Protein AF-A0A7X7L764-F1 (afdb_monomer_lite)

Secondary structure (DSSP, 8-state):
-EEEEEEE-TTTHHHHTSHHHHHHHHHTTEEEEEEEE---SSSSSGGGS--HHHHHHHHHHHHHHHHH-TTSEEEEE--------SSS---------------SS-EEEE-

pLDDT: mean 78.63, std 22.4, range [27.89, 97.62]

Sequence (111 aa):
MFGTSVTVTKDNLMEVVSEGFINILKEKGCKIVLYIEYVPADGVDVENAFDDPERLLMEQKLNELRNTYKDIIFISFQGIKKDFSPASIPEAACCSGRKQTSKKSSVRMIR

Radius of gyration: 15.34 Å; chains: 1; bounding box: 44×31×31 Å

Foldseek 3Di:
DWEKEKEAWPVCLCVCLDPVNVVVCVVVPYAEYEYEFDDDDPPPPVNRGDDPVSVVVSVVSVVVCVVVCVRHHYHYDDDPDPPPPPPDDDDDDPDDDDDDDDDVIDMGIDD

Structure (mmCIF, N/CA/C/O backbone):
data_AF-A0A7X7L764-F1
#
_entry.id   AF-A0A7X7L764-F1
#
loop_
_atom_site.group_PDB
_atom_site.id
_atom_site.type_symbol
_atom_site.label_atom_id
_atom_site.label_alt_id
_atom_site.label_comp_id
_atom_site.label_asym_id
_atom_site.label_entity_id
_atom_site.label_seq_id
_atom_site.pdbx_PDB_ins_code
_atom_site.Cartn_x
_atom_site.Cartn_y
_atom_site.Cartn_z
_atom_site.occupancy
_atom_site.B_iso_or_equiv
_atom_site.auth_seq_id
_atom_site.auth_comp_id
_atom_site.auth_asym_id
_atom_site.auth_atom_id
_atom_site.pdbx_PDB_model_num
ATOM 1 N N . MET A 1 1 ? -7.166 -12.732 14.053 1.00 82.69 1 MET A N 1
ATOM 2 C CA . MET A 1 1 ? -6.386 -11.529 13.697 1.00 82.69 1 MET A CA 1
ATOM 3 C C . MET A 1 1 ? -5.165 -11.983 12.920 1.00 82.69 1 MET A C 1
ATOM 5 O O . MET A 1 1 ? -4.609 -13.009 13.289 1.00 82.69 1 MET A O 1
ATOM 9 N N . PHE A 1 2 ? -4.807 -11.301 11.834 1.00 93.12 2 PHE A N 1
ATOM 10 C CA . PHE A 1 2 ? -3.670 -11.692 10.991 1.00 93.12 2 PHE A CA 1
ATOM 11 C C . PHE A 1 2 ? -2.975 -10.478 10.366 1.00 93.12 2 PHE A C 1
ATOM 13 O O . PHE A 1 2 ? -3.542 -9.380 10.321 1.00 93.12 2 PHE A O 1
ATOM 20 N N . GLY A 1 3 ? -1.763 -10.694 9.858 1.00 94.44 3 GLY A N 1
ATOM 21 C CA . GLY A 1 3 ? -1.076 -9.764 8.965 1.00 94.44 3 GLY A CA 1
ATOM 22 C C . GLY A 1 3 ? -1.119 -10.261 7.523 1.00 94.44 3 GLY A C 1
ATOM 23 O O . GLY A 1 3 ? -1.271 -11.455 7.277 1.00 94.44 3 GLY A O 1
ATOM 24 N N . THR A 1 4 ? -0.994 -9.373 6.549 1.00 95.56 4 THR A N 1
ATOM 25 C CA . THR A 1 4 ? -0.836 -9.762 5.145 1.00 95.56 4 THR A CA 1
ATOM 26 C C . THR A 1 4 ? 0.327 -9.017 4.522 1.00 95.56 4 THR A C 1
ATOM 28 O O . THR A 1 4 ? 0.599 -7.880 4.898 1.00 95.56 4 THR A O 1
ATOM 31 N N . SER A 1 5 ? 0.995 -9.633 3.553 1.00 95.19 5 SER A N 1
ATOM 32 C CA . SER A 1 5 ? 1.847 -8.922 2.609 1.00 95.19 5 SER A CA 1
ATOM 33 C C . SER A 1 5 ? 1.168 -8.795 1.253 1.00 95.19 5 SER A C 1
ATOM 35 O O . SER A 1 5 ? 0.392 -9.665 0.848 1.00 95.19 5 SER A O 1
ATOM 37 N N . VAL A 1 6 ? 1.454 -7.694 0.571 1.00 95.00 6 VAL A N 1
ATOM 38 C CA . VAL A 1 6 ? 0.954 -7.354 -0.755 1.00 95.00 6 VAL A CA 1
ATOM 39 C C . VAL A 1 6 ? 2.148 -6.940 -1.597 1.00 95.00 6 VAL A C 1
ATOM 41 O O . VAL A 1 6 ? 2.829 -5.968 -1.274 1.00 95.00 6 VAL A O 1
ATOM 44 N N . THR A 1 7 ? 2.416 -7.681 -2.669 1.00 93.62 7 THR A N 1
ATOM 45 C CA . THR A 1 7 ? 3.385 -7.242 -3.678 1.00 93.62 7 THR A CA 1
ATOM 46 C C . THR A 1 7 ? 2.728 -6.214 -4.595 1.00 93.62 7 THR A C 1
ATOM 48 O O . THR A 1 7 ? 1.700 -6.508 -5.211 1.00 93.62 7 THR A O 1
ATOM 51 N N . VAL A 1 8 ? 3.322 -5.025 -4.673 1.00 93.50 8 VAL A N 1
ATOM 52 C CA . VAL A 1 8 ? 2.799 -3.878 -5.419 1.00 93.50 8 VAL A CA 1
ATOM 53 C C . VAL A 1 8 ? 3.584 -3.690 -6.711 1.00 93.50 8 VAL A C 1
ATOM 55 O O . VAL A 1 8 ? 4.810 -3.731 -6.717 1.00 93.50 8 VAL A O 1
ATOM 58 N N . THR A 1 9 ? 2.856 -3.483 -7.797 1.00 92.69 9 THR A N 1
ATOM 59 C CA . THR A 1 9 ? 3.332 -3.207 -9.159 1.00 92.69 9 THR A CA 1
ATOM 60 C C . THR A 1 9 ? 2.652 -1.936 -9.658 1.00 92.69 9 THR A C 1
ATOM 62 O O . THR A 1 9 ? 1.663 -1.510 -9.055 1.00 92.69 9 THR A O 1
ATOM 65 N N . LYS A 1 10 ? 3.142 -1.329 -10.745 1.00 92.50 10 LYS A N 1
ATOM 66 C CA . LYS A 1 10 ? 2.478 -0.153 -11.337 1.00 92.50 10 LYS A CA 1
ATOM 67 C C . LYS A 1 10 ? 0.988 -0.408 -11.597 1.00 92.50 10 LYS A C 1
ATOM 69 O O . LYS A 1 10 ? 0.147 0.403 -11.220 1.00 92.50 10 LYS A O 1
ATOM 74 N N . ASP A 1 11 ? 0.671 -1.581 -12.143 1.00 93.00 11 ASP A N 1
ATOM 75 C CA . ASP A 1 11 ? -0.688 -1.959 -12.543 1.00 93.00 11 ASP A CA 1
ATOM 76 C C . ASP A 1 11 ? -1.674 -2.042 -11.376 1.00 93.00 11 ASP A C 1
ATOM 78 O O . ASP A 1 11 ? -2.836 -1.667 -11.519 1.00 93.00 11 ASP A O 1
ATOM 82 N N . ASN A 1 12 ? -1.233 -2.551 -10.222 1.00 94.44 12 ASN A N 1
ATOM 83 C CA . ASN A 1 12 ? -2.128 -2.804 -9.091 1.00 94.44 12 ASN A CA 1
ATOM 84 C C . ASN A 1 12 ? -2.053 -1.740 -7.990 1.00 94.44 12 ASN A C 1
ATOM 86 O O . ASN A 1 12 ? -2.846 -1.808 -7.051 1.00 94.44 12 ASN A O 1
ATOM 90 N N . LEU A 1 13 ? -1.148 -0.756 -8.096 1.00 94.19 13 LEU A N 1
ATOM 91 C CA . LEU A 1 13 ? -0.923 0.263 -7.067 1.00 94.19 13 LEU A CA 1
ATOM 92 C C . LEU A 1 13 ? -2.232 0.928 -6.631 1.00 94.19 13 LEU A C 1
ATOM 94 O O . LEU A 1 13 ? -2.545 0.928 -5.443 1.00 94.19 13 LEU A O 1
ATOM 98 N N . MET A 1 14 ? -3.025 1.425 -7.583 1.00 95.62 14 MET A N 1
ATOM 99 C CA . MET A 1 14 ? -4.273 2.140 -7.290 1.00 95.62 14 MET A CA 1
ATOM 100 C C . MET A 1 14 ? -5.334 1.260 -6.627 1.00 95.62 14 MET A C 1
ATOM 102 O O . MET A 1 14 ? -6.109 1.745 -5.805 1.00 95.62 14 MET A O 1
ATOM 106 N N . GLU A 1 15 ? -5.363 -0.029 -6.959 1.00 96.12 15 GLU A N 1
ATOM 107 C CA . GLU A 1 15 ? -6.297 -0.981 -6.365 1.00 96.12 15 GLU A CA 1
ATOM 108 C C . GLU A 1 15 ? -5.907 -1.283 -4.917 1.00 96.12 15 GLU A C 1
ATOM 110 O O . GLU A 1 15 ? -6.731 -1.154 -4.010 1.00 96.12 15 GLU A O 1
ATOM 115 N N . VAL A 1 16 ? -4.643 -1.644 -4.681 1.00 96.25 16 VAL A N 1
ATOM 116 C CA . VAL A 1 16 ? -4.205 -2.149 -3.373 1.00 96.25 16 VAL A CA 1
ATOM 117 C C . VAL A 1 16 ? -4.100 -1.062 -2.309 1.00 96.25 16 VAL A C 1
ATOM 119 O O . VAL A 1 16 ? -4.163 -1.378 -1.126 1.00 96.25 16 VAL A O 1
ATOM 122 N N . VAL A 1 17 ? -3.975 0.209 -2.703 1.00 95.81 17 VAL A N 1
ATOM 123 C CA . VAL A 1 17 ? -4.015 1.352 -1.773 1.00 95.81 17 VAL A CA 1
ATOM 124 C C . VAL A 1 17 ? -5.409 1.971 -1.641 1.00 95.81 17 VAL A C 1
ATOM 126 O O . VAL A 1 17 ? -5.574 2.959 -0.927 1.00 95.81 17 VAL A O 1
ATOM 129 N N . SER A 1 18 ? -6.417 1.421 -2.325 1.00 97.31 18 SER A N 1
ATOM 130 C CA . SER A 1 18 ? -7.786 1.927 -2.247 1.00 97.31 18 SER A CA 1
ATOM 131 C C . SER A 1 18 ? -8.434 1.615 -0.897 1.00 97.31 18 SER A C 1
ATOM 133 O O . SER A 1 18 ? -8.210 0.562 -0.294 1.00 97.31 18 SER A O 1
ATOM 135 N N . GLU A 1 19 ? -9.324 2.499 -0.451 1.00 96.88 19 GLU A N 1
ATOM 136 C CA . GLU A 1 19 ? -10.134 2.266 0.750 1.00 96.88 19 GLU A CA 1
ATOM 137 C C . GLU A 1 19 ? -10.964 0.981 0.642 1.00 96.88 19 GLU A C 1
ATOM 139 O O . GLU A 1 19 ? -11.087 0.241 1.614 1.00 96.88 19 GLU A O 1
ATOM 144 N N . GLY A 1 20 ? -11.483 0.667 -0.551 1.00 97.25 20 GLY A N 1
ATOM 145 C CA . GLY A 1 20 ? -12.242 -0.560 -0.798 1.00 97.25 20 GLY A CA 1
ATOM 146 C C . GLY A 1 20 ? -11.427 -1.818 -0.494 1.00 97.25 20 GLY A C 1
ATOM 147 O O . GLY A 1 20 ? -11.897 -2.706 0.219 1.00 97.25 20 GLY A O 1
ATOM 148 N N . PHE A 1 21 ? -10.178 -1.870 -0.959 1.00 96.88 21 PHE A N 1
ATOM 149 C CA . PHE A 1 21 ? -9.279 -2.984 -0.671 1.00 96.88 21 PHE A CA 1
ATOM 150 C C . PHE A 1 21 ? -8.956 -3.087 0.829 1.00 96.88 21 PHE A C 1
ATOM 152 O O . PHE A 1 21 ? -9.035 -4.173 1.412 1.00 96.88 21 PHE A O 1
ATOM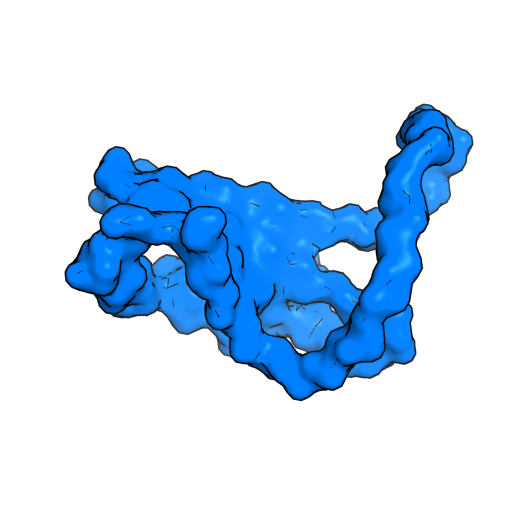 159 N N . ILE A 1 22 ? -8.664 -1.960 1.486 1.00 97.62 22 ILE A N 1
ATOM 160 C CA . ILE A 1 22 ? -8.369 -1.933 2.926 1.00 97.62 22 ILE A CA 1
ATOM 161 C C . ILE A 1 22 ? -9.580 -2.330 3.773 1.00 97.62 22 ILE A C 1
ATOM 163 O O . ILE A 1 22 ? -9.419 -3.074 4.743 1.00 97.62 22 ILE A O 1
ATOM 167 N N . ASN A 1 23 ? -10.788 -1.914 3.395 1.00 97.44 23 ASN A N 1
ATOM 168 C CA . ASN A 1 23 ? -12.022 -2.295 4.082 1.00 97.44 23 ASN A CA 1
ATOM 169 C C . ASN A 1 23 ? -12.228 -3.813 4.043 1.00 97.44 23 ASN A C 1
ATOM 171 O O . ASN A 1 23 ? -12.466 -4.421 5.085 1.00 97.44 23 ASN A O 1
ATOM 175 N N . ILE A 1 24 ? -12.008 -4.449 2.888 1.00 96.31 24 ILE A N 1
ATOM 176 C CA . ILE A 1 24 ? -12.085 -5.913 2.760 1.00 96.31 24 ILE A CA 1
ATOM 177 C C . ILE A 1 24 ? -11.067 -6.605 3.681 1.00 96.31 24 ILE A C 1
ATOM 179 O O . ILE A 1 24 ? -11.378 -7.619 4.314 1.00 96.31 24 ILE A O 1
ATOM 183 N N . LEU A 1 25 ? -9.836 -6.089 3.772 1.00 95.62 25 LEU A N 1
ATOM 184 C CA . LEU A 1 25 ? -8.825 -6.637 4.683 1.00 95.62 25 LEU A CA 1
ATOM 185 C C . LEU A 1 25 ? -9.232 -6.462 6.150 1.00 95.62 25 LEU A C 1
ATOM 187 O O . LEU A 1 25 ? -9.110 -7.402 6.943 1.00 95.62 25 LEU A O 1
ATOM 191 N N . LYS A 1 26 ? -9.744 -5.283 6.504 1.00 95.56 26 LYS A N 1
ATOM 192 C CA . LYS A 1 26 ? -10.215 -4.951 7.849 1.00 95.56 26 LYS A CA 1
ATOM 193 C C . LYS A 1 26 ? -11.346 -5.870 8.298 1.00 95.56 26 LYS A C 1
ATOM 195 O O . LYS A 1 26 ? -11.260 -6.440 9.384 1.00 95.56 26 LYS A O 1
ATOM 200 N N . GLU A 1 27 ? -12.360 -6.060 7.456 1.00 96.12 27 GLU A N 1
ATOM 201 C CA . GLU A 1 27 ? -13.515 -6.930 7.717 1.00 96.12 27 GLU A CA 1
ATOM 202 C C . GLU A 1 27 ? -13.101 -8.382 7.961 1.00 96.12 27 GLU A C 1
ATOM 204 O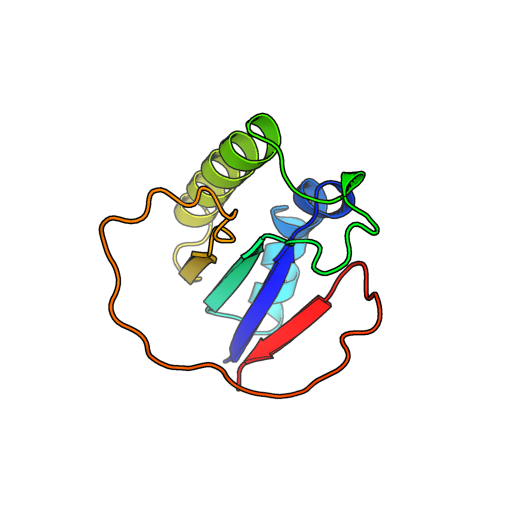 O . GLU A 1 27 ? -13.654 -9.061 8.824 1.00 96.12 27 GLU A O 1
ATOM 209 N N . LYS A 1 28 ? -12.059 -8.851 7.267 1.00 94.75 28 LYS A N 1
ATOM 210 C CA . LYS A 1 28 ? -11.490 -10.188 7.486 1.00 94.75 28 LYS A CA 1
ATOM 211 C C . LYS A 1 28 ? -10.694 -10.299 8.793 1.00 94.75 28 LYS A C 1
ATOM 213 O O . LYS A 1 28 ? -10.332 -11.404 9.193 1.00 94.75 28 LYS A O 1
ATOM 218 N N . GLY A 1 29 ? -10.419 -9.190 9.479 1.00 95.56 29 GLY A N 1
ATOM 219 C CA . GLY A 1 29 ? -9.647 -9.151 10.722 1.00 95.56 29 GLY A CA 1
ATOM 220 C C . GLY A 1 29 ? -8.142 -8.957 10.514 1.00 95.56 29 GLY A C 1
ATOM 221 O O . GLY A 1 29 ? -7.348 -9.373 11.370 1.00 95.56 29 GLY A O 1
ATOM 222 N N . CYS A 1 30 ? -7.746 -8.354 9.388 1.00 95.88 30 CYS A N 1
ATOM 223 C CA . CYS A 1 30 ? -6.372 -7.930 9.149 1.00 95.88 30 CYS A CA 1
ATOM 224 C C . CYS A 1 30 ? -6.028 -6.711 10.011 1.00 95.88 30 CYS A C 1
ATOM 226 O O . CYS A 1 30 ? -6.825 -5.782 10.138 1.00 95.88 30 CYS A O 1
ATOM 228 N N . LYS A 1 31 ? -4.834 -6.720 10.608 1.00 96.19 31 LYS A N 1
ATOM 229 C CA . LYS A 1 31 ? -4.341 -5.622 11.457 1.00 96.19 31 LYS A CA 1
ATOM 230 C C . LYS A 1 31 ? -2.956 -5.118 11.069 1.00 96.19 31 LYS A C 1
ATOM 232 O O . LYS A 1 31 ? -2.518 -4.098 11.589 1.00 96.19 31 LYS A O 1
ATOM 237 N N . ILE A 1 32 ? -2.285 -5.807 10.147 1.00 96.50 32 ILE A N 1
ATOM 238 C CA . ILE A 1 32 ? -0.979 -5.422 9.611 1.00 96.50 32 ILE A CA 1
ATOM 239 C C . ILE A 1 32 ? -0.993 -5.661 8.103 1.00 96.50 32 ILE A C 1
ATOM 241 O O . ILE A 1 32 ? -1.273 -6.778 7.666 1.00 96.50 32 ILE A O 1
ATOM 245 N N . VAL A 1 33 ? -0.651 -4.644 7.319 1.00 97.12 33 VAL A N 1
ATOM 246 C CA . VAL A 1 33 ? -0.467 -4.746 5.868 1.00 97.12 33 VAL A CA 1
ATOM 247 C C . VAL A 1 33 ? 0.970 -4.361 5.532 1.00 97.12 33 VAL A C 1
ATOM 249 O O . VAL A 1 33 ? 1.397 -3.231 5.779 1.00 97.12 33 VAL A O 1
ATOM 252 N N . LEU A 1 34 ? 1.721 -5.319 4.990 1.00 95.62 34 LEU A N 1
ATOM 253 C CA . LEU A 1 34 ? 3.074 -5.122 4.485 1.00 95.62 34 LEU A CA 1
ATOM 254 C C . LEU A 1 34 ? 3.012 -4.919 2.974 1.00 95.62 34 LEU A C 1
ATOM 256 O O . LEU A 1 34 ? 2.700 -5.853 2.238 1.00 95.62 34 LEU A O 1
ATOM 260 N N . TYR A 1 35 ? 3.342 -3.731 2.497 1.00 95.38 35 TYR A N 1
ATOM 261 C CA . TYR A 1 35 ? 3.519 -3.496 1.075 1.00 95.38 35 TYR A CA 1
ATOM 262 C C . TYR A 1 35 ? 4.962 -3.765 0.671 1.00 95.38 35 TYR A C 1
ATOM 264 O O . TYR A 1 35 ? 5.893 -3.263 1.298 1.00 95.38 35 TYR A O 1
ATOM 272 N N . ILE A 1 36 ? 5.138 -4.566 -0.371 1.00 91.81 36 ILE A N 1
ATOM 273 C CA . ILE A 1 36 ? 6.436 -4.961 -0.909 1.00 91.81 36 ILE A CA 1
ATOM 274 C C . ILE A 1 36 ? 6.479 -4.488 -2.357 1.00 91.81 36 ILE A C 1
ATOM 276 O O . ILE A 1 36 ? 5.689 -4.960 -3.171 1.00 91.81 36 ILE A O 1
ATOM 280 N N . GLU A 1 37 ? 7.382 -3.571 -2.683 1.00 88.88 37 GLU A N 1
ATOM 281 C CA . GLU A 1 37 ? 7.606 -3.149 -4.069 1.00 88.88 37 GLU A CA 1
ATOM 282 C C . GLU A 1 37 ? 8.077 -4.339 -4.918 1.00 88.88 37 GLU A C 1
ATOM 284 O O . GLU A 1 37 ? 8.959 -5.106 -4.519 1.00 88.88 37 GLU A O 1
ATOM 289 N N . TYR A 1 38 ? 7.473 -4.517 -6.091 1.00 88.19 38 TYR A N 1
ATOM 290 C CA . TYR A 1 38 ? 7.920 -5.509 -7.057 1.00 88.19 38 TYR A CA 1
ATOM 291 C C . TYR A 1 38 ? 9.254 -5.087 -7.682 1.00 88.19 38 TYR A C 1
ATOM 293 O O . TYR A 1 38 ? 9.353 -4.031 -8.305 1.00 88.19 38 TYR A O 1
ATOM 301 N N . VAL A 1 39 ? 10.264 -5.953 -7.557 1.00 85.00 39 VAL A N 1
ATOM 302 C CA . VAL A 1 39 ? 11.558 -5.811 -8.231 1.00 85.00 39 VAL A CA 1
ATOM 303 C C . VAL A 1 39 ? 11.736 -6.991 -9.193 1.00 85.00 39 VAL A C 1
ATOM 305 O O . VAL A 1 39 ? 11.763 -8.137 -8.732 1.00 85.00 39 VAL A O 1
ATOM 308 N N . PRO A 1 40 ? 11.848 -6.753 -10.512 1.00 83.06 40 PRO A N 1
ATOM 309 C CA . PRO A 1 40 ? 12.040 -7.817 -11.491 1.00 83.06 40 PRO A CA 1
ATOM 310 C C . PRO A 1 40 ? 13.430 -8.443 -11.317 1.00 83.06 40 PRO A C 1
ATOM 312 O O . PRO A 1 40 ? 14.438 -7.740 -11.271 1.00 83.06 40 PRO A O 1
ATOM 315 N N . ALA A 1 41 ? 13.493 -9.773 -11.216 1.00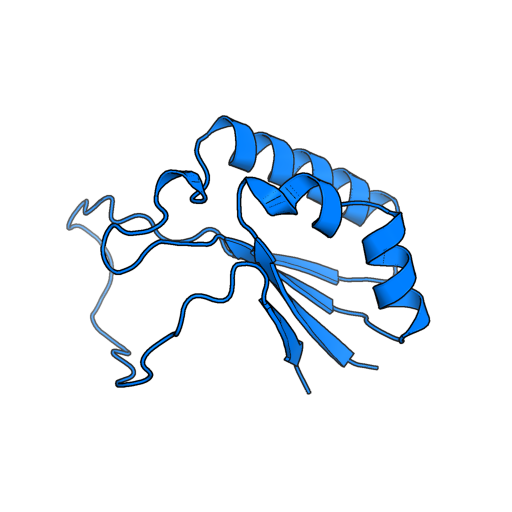 79.62 41 ALA A N 1
ATOM 316 C CA . ALA A 1 41 ? 14.751 -10.498 -11.001 1.00 79.62 41 ALA A CA 1
ATOM 317 C C . ALA A 1 41 ? 15.522 -10.773 -12.306 1.00 79.62 41 ALA A C 1
ATOM 319 O O . ALA A 1 41 ? 16.747 -10.685 -12.319 1.00 79.62 41 ALA A O 1
ATOM 320 N N . ASP A 1 42 ? 14.802 -11.053 -13.398 1.00 77.50 42 ASP A N 1
ATOM 321 C CA . ASP A 1 42 ? 15.375 -11.567 -14.653 1.00 77.50 42 ASP A CA 1
ATOM 322 C C . ASP A 1 42 ? 15.186 -10.598 -15.841 1.00 77.50 42 ASP A C 1
ATOM 324 O O . ASP A 1 42 ? 15.271 -10.998 -16.999 1.00 77.50 42 ASP A O 1
ATOM 328 N N . GLY A 1 43 ? 14.885 -9.320 -15.572 1.00 68.06 43 GLY A N 1
ATOM 329 C CA . GLY A 1 43 ? 14.651 -8.305 -16.614 1.00 68.06 43 GLY A CA 1
ATOM 330 C C . GLY A 1 43 ? 13.346 -8.477 -17.406 1.00 68.06 43 GLY A C 1
ATOM 331 O O . GLY A 1 43 ? 13.167 -7.836 -18.437 1.00 68.06 43 GLY A O 1
ATOM 332 N N . VAL A 1 44 ? 12.439 -9.331 -16.931 1.00 72.69 44 VAL A N 1
ATOM 333 C CA . VAL A 1 44 ? 11.080 -9.526 -17.463 1.00 72.69 44 VAL A CA 1
ATOM 334 C C . VAL A 1 44 ? 10.086 -8.711 -16.626 1.00 72.69 44 VAL A C 1
ATOM 336 O O . VAL A 1 44 ? 10.295 -8.578 -15.420 1.00 72.69 44 VAL A O 1
ATOM 339 N N . ASP A 1 45 ? 9.017 -8.197 -17.248 1.00 76.69 45 ASP A N 1
ATOM 340 C CA . ASP A 1 45 ? 7.968 -7.376 -16.612 1.00 76.69 45 ASP A CA 1
ATOM 341 C C . ASP A 1 45 ? 8.529 -6.095 -15.932 1.00 76.69 45 ASP A C 1
ATOM 343 O O . ASP A 1 45 ? 8.085 -5.683 -14.856 1.00 76.69 45 ASP A O 1
ATOM 347 N N . VAL A 1 46 ? 9.548 -5.461 -16.531 1.00 81.44 46 VAL A N 1
ATOM 348 C CA . VAL A 1 46 ? 10.217 -4.259 -15.979 1.00 81.44 46 VAL A CA 1
ATOM 349 C C . VAL A 1 46 ? 9.287 -3.049 -15.978 1.00 81.44 46 VAL A C 1
ATOM 351 O O . VAL A 1 46 ? 9.357 -2.210 -15.084 1.00 81.44 46 VAL A O 1
ATOM 354 N N . GLU A 1 47 ? 8.371 -2.983 -16.936 1.00 84.31 47 GLU A N 1
ATOM 355 C CA . GLU A 1 47 ? 7.328 -1.968 -17.032 1.00 84.31 47 GLU A CA 1
ATOM 356 C C . GLU A 1 47 ? 6.427 -1.921 -15.786 1.00 84.31 47 GLU A C 1
ATOM 358 O O . GLU A 1 47 ? 5.956 -0.846 -15.413 1.00 84.31 47 GLU A O 1
ATOM 363 N N . ASN A 1 48 ? 6.272 -3.054 -15.088 1.00 82.44 48 ASN A N 1
ATOM 364 C CA . ASN A 1 48 ? 5.480 -3.176 -13.864 1.00 82.44 48 ASN A CA 1
ATOM 365 C C . ASN A 1 48 ? 6.254 -2.792 -12.594 1.00 82.44 48 ASN A C 1
ATOM 367 O O . ASN A 1 48 ? 5.644 -2.678 -11.523 1.00 82.44 48 ASN A O 1
ATOM 371 N N . ALA A 1 49 ? 7.572 -2.600 -12.688 1.00 86.19 49 ALA A N 1
ATOM 372 C CA . ALA A 1 49 ? 8.389 -2.080 -11.599 1.00 86.19 49 ALA A CA 1
ATOM 373 C C . ALA A 1 49 ? 8.129 -0.582 -11.413 1.00 86.19 49 ALA A C 1
ATOM 375 O O . ALA A 1 49 ? 7.853 0.130 -12.374 1.00 86.19 49 ALA A O 1
ATOM 376 N N . PHE A 1 50 ? 8.221 -0.089 -10.183 1.00 86.38 50 PHE A N 1
ATOM 377 C CA . PHE A 1 50 ? 7.978 1.324 -9.889 1.00 86.38 50 PHE A CA 1
ATOM 378 C C . PHE A 1 50 ? 9.051 2.230 -10.484 1.00 86.38 50 PHE A C 1
ATOM 380 O O . PHE A 1 50 ? 10.235 1.892 -10.431 1.00 86.38 50 PHE A O 1
ATOM 387 N N . ASP A 1 51 ? 8.648 3.420 -10.922 1.00 85.19 51 ASP A N 1
ATOM 388 C CA . ASP A 1 51 ? 9.538 4.557 -11.126 1.00 85.19 51 ASP A CA 1
ATOM 389 C C . ASP A 1 51 ? 9.314 5.588 -10.002 1.00 85.19 51 ASP A C 1
ATOM 391 O O . ASP A 1 51 ? 8.584 5.354 -9.032 1.00 85.19 51 ASP A O 1
ATOM 395 N N . ASP A 1 52 ? 9.987 6.733 -10.084 1.00 86.31 52 ASP A N 1
ATOM 396 C CA . ASP A 1 52 ? 9.855 7.811 -9.098 1.00 86.31 52 ASP A CA 1
ATOM 397 C C . ASP A 1 52 ? 8.417 8.331 -8.886 1.00 86.31 52 ASP A C 1
ATOM 399 O O . ASP A 1 52 ? 8.047 8.539 -7.723 1.00 86.31 52 ASP A O 1
ATOM 403 N N . PRO A 1 53 ? 7.563 8.513 -9.918 1.00 89.25 53 PRO A N 1
ATOM 404 C CA . PRO A 1 53 ? 6.193 8.968 -9.690 1.00 89.25 53 PRO A CA 1
ATOM 405 C C . PRO A 1 53 ? 5.350 7.961 -8.896 1.00 89.25 53 PRO A C 1
ATOM 407 O O . PRO A 1 53 ? 4.598 8.373 -8.011 1.00 89.25 53 PRO A O 1
ATOM 410 N N . GLU A 1 54 ? 5.484 6.652 -9.139 1.00 90.31 54 GLU A N 1
ATOM 411 C CA . GLU A 1 54 ? 4.719 5.643 -8.394 1.00 90.31 54 GLU A CA 1
ATOM 412 C C . GLU A 1 54 ? 5.163 5.546 -6.936 1.00 90.31 54 GLU A C 1
ATOM 414 O O . GLU A 1 54 ? 4.330 5.330 -6.054 1.00 90.31 54 GLU A O 1
ATOM 419 N N . ARG A 1 55 ? 6.454 5.765 -6.655 1.00 88.81 55 ARG A N 1
ATOM 420 C CA . ARG A 1 55 ? 6.962 5.833 -5.277 1.00 88.81 55 ARG A CA 1
ATOM 421 C C . ARG A 1 55 ? 6.350 6.994 -4.515 1.00 88.81 55 ARG A C 1
ATOM 423 O O . ARG A 1 55 ? 5.824 6.788 -3.422 1.00 88.81 55 ARG A O 1
ATOM 430 N N . LEU A 1 56 ? 6.363 8.187 -5.110 1.00 90.88 56 LEU A N 1
ATOM 431 C CA . LEU A 1 56 ? 5.777 9.374 -4.492 1.00 90.88 56 LEU A CA 1
ATOM 432 C C . LEU A 1 56 ? 4.272 9.183 -4.255 1.00 90.88 56 LEU A C 1
ATOM 434 O O . LEU A 1 56 ? 3.764 9.489 -3.175 1.00 90.88 56 LEU A O 1
ATOM 438 N N . LEU A 1 57 ? 3.568 8.618 -5.239 1.00 92.81 57 LEU A N 1
ATOM 439 C CA . LEU A 1 57 ? 2.146 8.308 -5.129 1.00 92.81 57 LEU A CA 1
ATOM 440 C C . LEU A 1 57 ? 1.867 7.298 -4.008 1.00 92.81 57 LEU A C 1
ATOM 442 O O . LEU A 1 57 ? 0.947 7.492 -3.211 1.00 92.81 57 LEU A O 1
ATOM 446 N N . MET A 1 58 ? 2.661 6.231 -3.914 1.00 92.19 58 MET A N 1
ATOM 447 C CA . MET A 1 58 ? 2.514 5.225 -2.866 1.00 92.19 58 MET A CA 1
ATOM 448 C C . MET A 1 58 ? 2.751 5.825 -1.478 1.00 92.19 58 MET A C 1
ATOM 450 O O . MET A 1 58 ? 1.979 5.555 -0.560 1.00 92.19 58 MET A O 1
ATOM 454 N N . GLU A 1 59 ? 3.765 6.673 -1.310 1.00 92.38 59 GLU A N 1
ATOM 455 C CA . GLU A 1 59 ? 4.021 7.364 -0.042 1.00 92.38 59 GLU A CA 1
ATOM 456 C C . GLU A 1 59 ? 2.855 8.267 0.370 1.00 92.38 59 GLU A C 1
ATOM 458 O O . GLU A 1 59 ? 2.400 8.205 1.518 1.00 92.38 59 GLU A O 1
ATOM 463 N N . GLN A 1 60 ? 2.322 9.055 -0.569 1.00 95.75 60 GLN A N 1
ATOM 464 C CA . GLN A 1 60 ? 1.144 9.894 -0.341 1.00 95.75 60 GLN A CA 1
ATOM 465 C C . GLN A 1 60 ? -0.060 9.053 0.098 1.00 95.75 60 GLN A C 1
ATOM 467 O O . GLN A 1 60 ? -0.658 9.321 1.143 1.00 95.75 60 GLN A O 1
ATOM 472 N N . LYS A 1 61 ? -0.364 7.977 -0.635 1.00 96.12 61 LYS A N 1
ATOM 473 C CA . LYS A 1 61 ? -1.495 7.091 -0.334 1.00 96.12 61 LYS A CA 1
ATOM 474 C C . LYS A 1 61 ? -1.345 6.376 1.003 1.00 96.12 61 LYS A C 1
ATOM 476 O O . LYS A 1 61 ? -2.304 6.279 1.763 1.00 96.12 61 LYS A O 1
ATOM 481 N N . LEU A 1 62 ? -0.145 5.920 1.353 1.00 95.44 62 LEU A N 1
ATOM 482 C CA . LEU A 1 62 ? 0.094 5.301 2.657 1.00 95.44 62 LEU A CA 1
ATOM 483 C C . LEU A 1 62 ? -0.105 6.284 3.811 1.00 95.44 62 LEU A C 1
ATOM 485 O O . LEU A 1 62 ? -0.581 5.884 4.873 1.00 95.44 62 LEU A O 1
ATOM 489 N N . ASN A 1 63 ? 0.229 7.560 3.623 1.00 95.81 63 ASN A N 1
ATOM 490 C CA . ASN A 1 63 ? -0.031 8.586 4.628 1.00 95.81 63 ASN A CA 1
ATOM 491 C C . ASN A 1 63 ? -1.533 8.846 4.801 1.00 95.81 63 ASN A C 1
ATOM 493 O O . ASN A 1 63 ? -1.998 8.940 5.937 1.00 95.81 63 ASN A O 1
ATOM 497 N N . GLU A 1 64 ? -2.300 8.878 3.709 1.00 97.00 64 GLU A N 1
ATOM 498 C CA . GLU A 1 64 ? -3.769 8.927 3.759 1.00 97.00 64 GLU A CA 1
ATOM 499 C C . GLU A 1 64 ? -4.329 7.724 4.536 1.00 97.00 64 GLU A C 1
ATOM 501 O O . GLU A 1 64 ? -5.055 7.899 5.516 1.00 97.00 64 GLU A O 1
ATOM 506 N N . LEU A 1 65 ? -3.907 6.502 4.196 1.00 97.00 65 LEU A N 1
ATOM 507 C CA . LEU A 1 65 ? -4.369 5.283 4.867 1.00 97.00 65 LEU A CA 1
ATOM 508 C C . LEU A 1 65 ? -4.035 5.261 6.365 1.00 97.00 65 LEU A C 1
ATOM 510 O O . LEU A 1 65 ? -4.886 4.898 7.176 1.00 97.00 65 LEU A O 1
ATOM 514 N N . ARG A 1 66 ? -2.833 5.696 6.764 1.00 96.06 66 ARG A N 1
ATOM 515 C CA . ARG A 1 66 ? -2.441 5.824 8.184 1.00 96.06 66 ARG A CA 1
ATOM 516 C C . ARG A 1 66 ? -3.281 6.861 8.936 1.00 96.06 66 ARG A C 1
ATOM 518 O O . ARG A 1 66 ? -3.408 6.790 10.163 1.00 96.06 66 ARG A O 1
ATOM 525 N N . ASN A 1 67 ? -3.838 7.846 8.236 1.00 96.69 67 ASN A N 1
ATOM 526 C CA . ASN A 1 67 ? -4.733 8.837 8.821 1.00 96.69 67 ASN A CA 1
ATOM 527 C C . ASN A 1 67 ? -6.161 8.314 8.965 1.00 96.69 67 ASN A C 1
ATOM 529 O O . ASN A 1 67 ? -6.760 8.519 10.020 1.00 96.69 67 ASN A O 1
ATOM 533 N N . THR A 1 68 ? -6.652 7.575 7.976 1.00 97.00 68 THR A N 1
ATOM 534 C CA . THR A 1 68 ? -8.012 7.022 7.966 1.00 97.00 68 THR A CA 1
ATOM 535 C C . THR A 1 68 ? -8.156 5.781 8.856 1.00 97.00 68 THR A C 1
ATOM 537 O O . THR A 1 68 ? -9.121 5.656 9.608 1.00 97.00 68 THR A O 1
ATOM 540 N N . TYR A 1 69 ? -7.183 4.867 8.836 1.00 96.94 69 TYR A N 1
ATOM 541 C CA . TYR A 1 69 ? -7.273 3.553 9.481 1.00 96.94 69 TYR A CA 1
ATOM 542 C C . TYR A 1 69 ? -6.327 3.437 10.678 1.00 96.94 69 TYR A C 1
ATOM 544 O O . TYR A 1 69 ? -5.250 2.851 10.597 1.00 96.94 69 TYR A O 1
ATOM 552 N N . LYS A 1 70 ? -6.749 3.969 11.830 1.00 95.25 70 LYS A N 1
ATOM 553 C CA . LYS A 1 70 ? -5.946 3.9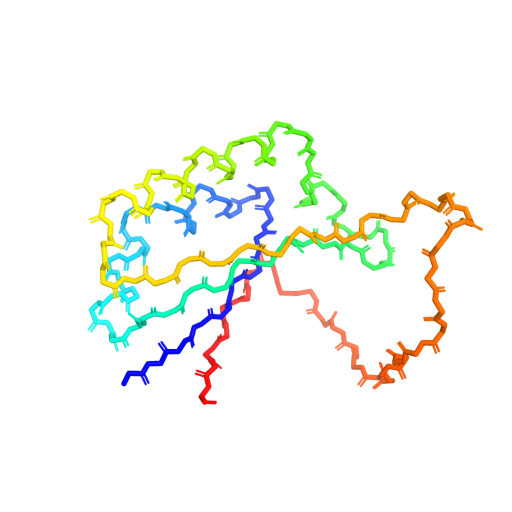52 13.070 1.00 95.25 70 LYS A CA 1
ATOM 554 C C . LYS A 1 70 ? -5.788 2.568 13.704 1.00 95.25 70 LYS A C 1
ATOM 556 O O . LYS A 1 70 ? -4.925 2.38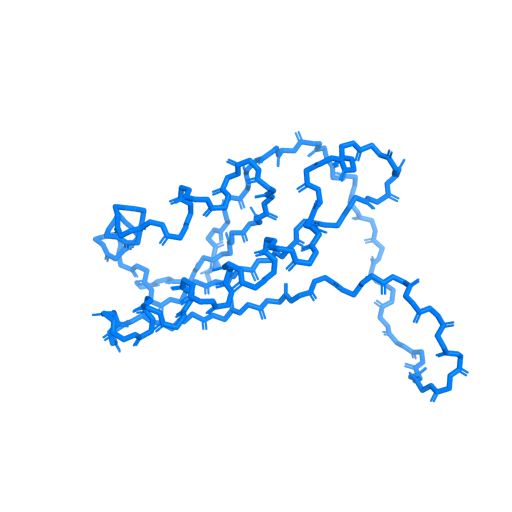5 14.555 1.00 95.25 70 LYS A O 1
ATOM 561 N N . ASP A 1 71 ? -6.610 1.601 13.304 1.00 94.44 71 ASP A N 1
ATOM 562 C CA . ASP A 1 71 ? -6.605 0.239 13.837 1.00 94.44 71 ASP A CA 1
ATOM 563 C C . ASP A 1 71 ? -5.832 -0.770 12.970 1.00 94.44 71 ASP A C 1
ATOM 565 O O . ASP A 1 71 ? -5.853 -1.964 13.279 1.00 94.44 71 ASP A O 1
ATOM 569 N N . ILE A 1 72 ? -5.167 -0.309 11.902 1.00 96.75 72 ILE A N 1
ATOM 570 C CA . ILE A 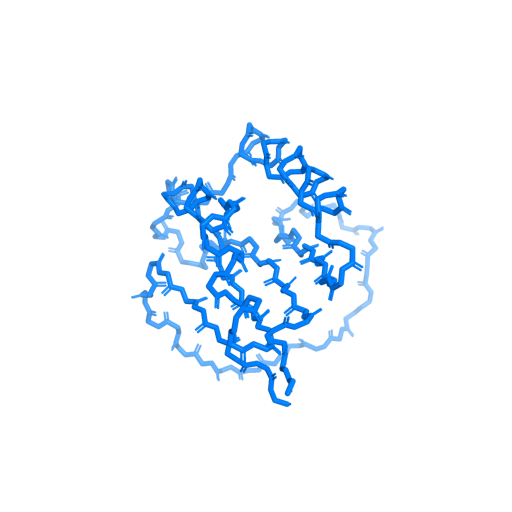1 72 ? -4.341 -1.120 11.000 1.00 96.75 72 ILE A CA 1
ATOM 571 C C . ILE A 1 72 ? -2.946 -0.503 10.896 1.00 96.75 72 ILE A C 1
ATOM 573 O O . ILE A 1 72 ? -2.786 0.700 10.705 1.00 96.75 72 ILE A O 1
ATOM 577 N N . ILE A 1 73 ? -1.920 -1.345 10.992 1.00 96.38 73 ILE A N 1
ATOM 578 C CA . ILE A 1 73 ? -0.524 -0.947 10.820 1.00 96.38 73 ILE A CA 1
ATOM 579 C C . ILE A 1 73 ? -0.123 -1.144 9.355 1.00 96.38 73 ILE A C 1
ATOM 581 O O . ILE A 1 73 ? -0.232 -2.249 8.822 1.00 96.38 73 ILE A O 1
ATOM 585 N N . PHE A 1 74 ? 0.389 -0.087 8.722 1.00 96.69 74 PHE A N 1
ATOM 586 C CA . PHE A 1 74 ? 0.892 -0.117 7.345 1.00 96.69 74 PHE A CA 1
ATOM 587 C C . PHE A 1 74 ? 2.409 0.044 7.311 1.00 96.69 74 PHE A C 1
ATOM 589 O O . PHE A 1 74 ? 2.936 1.088 7.709 1.00 96.69 74 PHE A O 1
ATOM 596 N N . ILE A 1 75 ? 3.100 -0.962 6.782 1.00 93.81 75 ILE A N 1
ATOM 597 C CA . ILE A 1 75 ? 4.558 -0.974 6.621 1.00 93.81 75 ILE A CA 1
ATOM 598 C C . ILE A 1 75 ? 4.860 -1.145 5.135 1.00 93.81 75 ILE A C 1
ATOM 600 O O . ILE A 1 75 ? 4.263 -1.993 4.480 1.00 93.81 75 ILE A O 1
ATOM 604 N N . SER A 1 76 ? 5.778 -0.348 4.601 1.00 90.88 76 SER A N 1
ATOM 605 C CA . SER A 1 76 ? 6.212 -0.430 3.206 1.00 90.88 76 SER A CA 1
ATOM 606 C C . SER A 1 76 ? 7.698 -0.743 3.133 1.00 90.88 76 SER A C 1
ATOM 608 O O . SER A 1 76 ? 8.508 -0.030 3.721 1.00 90.88 76 SER A O 1
ATOM 610 N N . PHE A 1 77 ? 8.043 -1.782 2.381 1.00 85.69 77 PHE A N 1
ATOM 611 C CA . PHE A 1 77 ? 9.412 -2.127 2.036 1.00 85.69 77 PHE A CA 1
ATOM 612 C C . PHE A 1 77 ? 9.661 -1.697 0.596 1.00 85.69 77 PHE A C 1
ATOM 614 O O . PHE A 1 77 ? 9.120 -2.294 -0.339 1.00 85.69 77 PHE A O 1
ATOM 621 N N . GLN A 1 78 ? 10.463 -0.646 0.443 1.00 77.56 78 GLN A N 1
ATOM 622 C CA . GLN A 1 78 ? 11.000 -0.262 -0.856 1.00 77.56 78 GLN A CA 1
ATOM 623 C C . GLN A 1 78 ? 12.006 -1.329 -1.276 1.00 77.56 78 GLN A C 1
ATOM 625 O O . GLN A 1 78 ? 12.839 -1.773 -0.477 1.00 77.56 78 GLN A O 1
ATOM 630 N N . GLY A 1 79 ? 11.886 -1.791 -2.514 1.00 61.66 79 GLY A N 1
ATOM 631 C CA . GLY A 1 79 ? 12.827 -2.750 -3.061 1.00 61.66 79 GLY A CA 1
ATOM 632 C C . GLY A 1 79 ? 14.184 -2.072 -3.188 1.00 61.66 79 GLY A C 1
ATOM 633 O O . GLY A 1 79 ? 14.281 -1.004 -3.788 1.00 61.66 79 GLY A O 1
ATOM 634 N N . ILE A 1 80 ? 15.244 -2.669 -2.637 1.00 52.00 80 ILE A N 1
ATOM 635 C CA . ILE A 1 80 ? 16.606 -2.209 -2.926 1.00 52.00 80 ILE A CA 1
ATOM 636 C C . ILE A 1 80 ? 16.821 -2.396 -4.433 1.00 52.00 80 ILE A C 1
ATOM 638 O O . ILE A 1 80 ? 17.050 -3.513 -4.903 1.00 52.00 80 ILE A O 1
ATOM 642 N N . LYS A 1 81 ? 16.729 -1.310 -5.206 1.00 51.66 81 LYS A N 1
ATOM 643 C CA . LYS A 1 81 ? 17.306 -1.266 -6.549 1.00 51.66 81 LYS A CA 1
ATOM 644 C C . LYS A 1 81 ? 18.821 -1.304 -6.361 1.00 51.66 81 LYS A C 1
ATOM 646 O O . LYS A 1 81 ? 19.344 -0.672 -5.446 1.00 51.66 81 LYS A O 1
ATOM 651 N N . LYS A 1 82 ? 19.532 -2.097 -7.164 1.00 46.69 82 LYS A N 1
ATOM 652 C CA . LYS A 1 82 ? 21.001 -2.132 -7.145 1.00 46.69 82 LYS A CA 1
ATOM 653 C C . LYS A 1 82 ? 21.554 -0.799 -7.661 1.00 46.69 82 LYS A C 1
ATOM 655 O O . LYS A 1 82 ? 22.056 -0.738 -8.774 1.00 46.69 82 LYS A O 1
ATOM 660 N N . ASP A 1 83 ? 21.533 0.227 -6.825 1.00 42.91 83 ASP A N 1
ATOM 661 C CA . ASP A 1 83 ? 22.496 1.314 -6.901 1.00 42.91 83 ASP A CA 1
ATOM 662 C C . ASP A 1 83 ? 23.688 0.870 -6.054 1.00 42.91 83 ASP A C 1
ATOM 664 O O . ASP A 1 83 ? 23.772 1.094 -4.847 1.00 42.91 83 ASP A O 1
ATOM 668 N N . PHE A 1 84 ? 24.583 0.108 -6.682 1.00 36.53 84 PHE A N 1
ATOM 669 C CA . PHE A 1 84 ? 25.845 -0.307 -6.077 1.00 36.53 84 PHE A CA 1
ATOM 670 C C . PHE A 1 84 ? 26.732 0.941 -5.896 1.00 36.53 84 PHE A C 1
ATOM 672 O O . PHE A 1 84 ? 27.530 1.276 -6.765 1.00 36.53 84 PHE A O 1
ATOM 679 N N . SER A 1 85 ? 26.617 1.633 -4.761 1.00 31.92 85 SER A N 1
ATOM 680 C CA . SER A 1 85 ? 27.740 2.395 -4.204 1.00 31.92 85 SER A CA 1
ATOM 681 C C . SER A 1 85 ? 28.466 1.475 -3.211 1.00 31.92 85 SER A C 1
ATOM 683 O O . SER A 1 85 ? 27.866 1.081 -2.210 1.00 31.92 85 SER A O 1
ATOM 685 N N . PRO A 1 86 ? 29.717 1.050 -3.475 1.00 36.50 86 PRO A N 1
ATOM 686 C CA . PRO A 1 86 ? 30.364 -0.082 -2.800 1.00 36.50 86 PRO A CA 1
ATOM 687 C C . PRO A 1 86 ? 30.940 0.262 -1.414 1.00 36.50 86 PRO A C 1
ATOM 689 O O . PRO A 1 86 ? 32.030 -0.182 -1.066 1.00 36.50 86 PRO A O 1
ATOM 692 N N . ALA A 1 87 ? 30.245 1.062 -0.605 1.00 38.44 87 ALA A N 1
ATOM 693 C CA . ALA A 1 87 ? 30.795 1.560 0.654 1.00 38.44 87 ALA A CA 1
ATOM 694 C C . ALA A 1 87 ? 29.811 1.505 1.824 1.00 38.44 87 ALA A C 1
ATOM 696 O O . ALA A 1 87 ? 29.703 2.471 2.568 1.00 38.44 87 ALA A O 1
ATOM 697 N N . SER A 1 88 ? 29.072 0.407 1.991 1.00 43.41 88 SER A N 1
ATOM 698 C CA . SER A 1 88 ? 28.573 -0.074 3.296 1.00 43.41 88 SER A CA 1
ATOM 699 C C . SER A 1 88 ? 27.607 -1.235 3.085 1.00 43.41 88 SER A C 1
ATOM 701 O O . SER A 1 88 ? 26.530 -1.030 2.553 1.00 43.41 88 SER A O 1
ATOM 703 N N . ILE A 1 89 ? 27.997 -2.448 3.482 1.00 43.88 89 ILE A N 1
ATOM 704 C CA . ILE A 1 89 ? 27.195 -3.443 4.226 1.00 43.88 89 ILE A CA 1
ATOM 705 C C . ILE A 1 89 ? 28.035 -4.736 4.304 1.00 43.88 89 ILE A C 1
ATOM 707 O O . ILE A 1 89 ? 28.539 -5.190 3.275 1.00 43.88 89 ILE A O 1
ATOM 711 N N . PRO A 1 90 ? 28.203 -5.337 5.498 1.00 40.81 90 PRO A N 1
ATOM 712 C CA . PRO A 1 90 ? 28.840 -6.634 5.643 1.00 40.81 90 PRO A CA 1
ATOM 713 C C . PRO A 1 90 ? 27.893 -7.766 5.224 1.00 40.81 90 PRO A C 1
ATOM 715 O O . PRO A 1 90 ? 26.681 -7.729 5.427 1.00 40.81 90 PRO A O 1
ATOM 718 N N . GLU A 1 91 ? 28.509 -8.772 4.625 1.00 44.81 91 GLU A N 1
ATOM 719 C CA . GLU A 1 91 ? 27.953 -9.991 4.053 1.00 44.81 91 GLU A CA 1
ATOM 720 C C . GLU A 1 91 ? 27.191 -10.840 5.087 1.00 44.81 91 GLU A C 1
ATOM 722 O O . GLU A 1 91 ? 27.796 -11.405 5.995 1.00 44.81 91 GLU A O 1
ATOM 727 N N . ALA A 1 92 ? 25.865 -10.971 4.945 1.00 39.47 92 ALA A N 1
ATOM 728 C CA . ALA A 1 92 ? 25.116 -12.095 5.513 1.00 39.47 92 ALA A CA 1
ATOM 729 C C . ALA A 1 92 ? 23.720 -12.257 4.885 1.00 39.47 92 ALA A C 1
ATOM 731 O O . ALA A 1 92 ? 23.004 -11.287 4.659 1.00 39.47 92 ALA A O 1
ATOM 732 N N . ALA A 1 93 ? 23.328 -13.526 4.724 1.00 35.91 93 ALA A N 1
ATOM 733 C CA . ALA A 1 93 ? 22.001 -14.044 4.364 1.00 35.91 93 ALA A CA 1
ATOM 734 C C . ALA A 1 93 ? 21.634 -14.110 2.866 1.00 35.91 93 ALA A C 1
ATOM 736 O O . ALA A 1 93 ? 20.571 -13.670 2.431 1.00 35.91 93 ALA A O 1
ATOM 737 N N . CYS A 1 94 ? 22.465 -14.808 2.086 1.00 27.89 94 CYS A N 1
ATOM 738 C CA . CYS A 1 94 ? 22.005 -15.495 0.879 1.00 27.89 94 CYS A CA 1
ATOM 739 C C . CYS A 1 94 ? 21.123 -16.694 1.289 1.00 27.89 94 CYS A C 1
ATOM 741 O O . CYS A 1 94 ? 21.635 -17.752 1.652 1.00 27.89 94 CYS A O 1
ATOM 743 N N . CYS A 1 95 ? 19.796 -16.532 1.274 1.00 30.97 95 CYS A N 1
ATOM 744 C CA . CYS A 1 95 ? 18.863 -17.657 1.384 1.00 30.97 95 CYS A CA 1
ATOM 745 C C . CYS A 1 95 ? 18.560 -18.205 -0.012 1.00 30.97 95 CYS A C 1
ATOM 747 O O . CYS A 1 95 ? 17.965 -17.540 -0.860 1.00 30.97 95 CYS A O 1
ATOM 749 N N . SER A 1 96 ? 18.991 -19.440 -0.233 1.00 44.78 96 SER A N 1
ATOM 750 C CA . SER A 1 96 ? 18.848 -20.195 -1.466 1.00 44.78 96 SER A CA 1
ATOM 751 C C . SER A 1 96 ? 17.393 -20.566 -1.785 1.00 44.78 96 SER A C 1
ATOM 753 O O . SER A 1 96 ? 16.620 -20.997 -0.933 1.00 44.78 96 SER A O 1
ATOM 755 N N . GLY A 1 97 ? 17.060 -20.471 -3.076 1.00 42.44 97 GLY A N 1
ATOM 756 C CA . GLY A 1 97 ? 16.134 -21.379 -3.752 1.00 42.44 97 GLY A CA 1
ATOM 757 C C . GLY A 1 97 ? 14.635 -21.198 -3.494 1.00 42.44 97 GLY A C 1
ATOM 758 O O . GLY A 1 97 ? 14.047 -21.869 -2.650 1.00 42.44 97 GLY A O 1
ATOM 759 N N . ARG A 1 98 ? 13.966 -20.438 -4.369 1.00 33.50 98 ARG A N 1
ATOM 760 C CA . ARG A 1 98 ? 12.632 -20.802 -4.881 1.00 33.50 98 ARG A CA 1
ATOM 761 C C . ARG A 1 98 ? 12.356 -20.061 -6.189 1.00 33.50 98 ARG A C 1
ATOM 763 O O . ARG A 1 98 ? 12.299 -18.839 -6.204 1.00 33.50 98 ARG A O 1
ATOM 770 N N . LYS A 1 99 ? 12.180 -20.814 -7.283 1.00 34.16 99 LYS A N 1
ATOM 771 C CA . LYS A 1 99 ? 11.720 -20.287 -8.577 1.00 34.16 99 LYS A CA 1
ATOM 772 C C . LYS A 1 99 ? 10.378 -19.585 -8.365 1.00 34.16 99 LYS A C 1
ATOM 774 O O . LYS A 1 99 ? 9.398 -20.234 -7.994 1.00 34.16 99 LYS A O 1
ATOM 779 N N . GLN A 1 100 ? 10.349 -18.272 -8.556 1.00 39.22 100 GLN A N 1
ATOM 780 C CA . GLN A 1 100 ? 9.151 -17.463 -8.397 1.00 39.22 100 GLN A CA 1
ATOM 781 C C . GLN A 1 100 ? 8.482 -17.340 -9.763 1.00 39.22 100 GLN A C 1
ATOM 783 O O . GLN A 1 100 ? 8.903 -16.568 -10.615 1.00 39.22 100 GLN A O 1
ATOM 788 N N . THR A 1 101 ? 7.471 -18.174 -10.000 1.00 34.88 101 THR A N 1
ATOM 789 C CA . THR A 1 101 ? 6.618 -18.053 -11.181 1.00 34.88 101 THR A CA 1
ATOM 790 C C . THR A 1 101 ? 5.844 -16.737 -11.113 1.00 34.88 101 THR A C 1
ATOM 792 O O . THR A 1 101 ? 5.312 -16.379 -10.058 1.00 34.88 101 THR A O 1
ATOM 795 N N . SER A 1 102 ? 5.824 -16.015 -12.238 1.00 38.88 102 SER A N 1
ATOM 796 C CA . SER A 1 102 ? 5.148 -14.728 -12.426 1.00 38.88 102 SER A CA 1
ATOM 797 C C . SER A 1 102 ? 3.700 -14.799 -11.922 1.00 38.88 102 SER A C 1
ATOM 799 O O . SER A 1 102 ? 2.830 -15.431 -12.520 1.00 38.88 102 SER A O 1
ATOM 801 N N . LYS A 1 103 ? 3.447 -14.198 -10.757 1.00 42.66 103 LYS A N 1
ATOM 802 C CA . LYS A 1 103 ? 2.105 -13.914 -10.242 1.00 42.66 103 LYS A CA 1
ATOM 803 C C . LYS A 1 103 ? 2.013 -12.404 -10.101 1.00 42.66 103 LYS A C 1
ATOM 805 O O . LYS A 1 103 ? 2.471 -11.854 -9.103 1.00 42.66 103 LYS A O 1
ATOM 810 N N . LYS A 1 104 ? 1.408 -11.767 -11.110 1.00 52.38 104 LYS A N 1
ATOM 811 C CA . LYS A 1 104 ? 1.222 -10.310 -11.247 1.00 52.38 104 LYS A CA 1
ATOM 812 C C . LYS A 1 104 ? 0.477 -9.636 -10.084 1.00 52.38 104 LYS A C 1
ATOM 814 O O . LYS A 1 104 ? 0.460 -8.419 -9.993 1.00 52.38 104 LYS A O 1
ATOM 819 N N . SER A 1 105 ? -0.114 -10.389 -9.159 1.00 53.25 105 SER A N 1
ATOM 820 C CA . SER A 1 105 ? -0.600 -9.875 -7.876 1.00 53.25 105 SER A CA 1
ATOM 821 C C . SER A 1 105 ? -0.564 -10.996 -6.843 1.00 53.25 105 SER A C 1
ATOM 823 O O . SER A 1 105 ? -1.202 -12.037 -7.005 1.00 53.25 105 SER A O 1
ATOM 825 N N . SER A 1 106 ? 0.242 -10.823 -5.795 1.00 74.06 106 SER A N 1
ATOM 826 C CA . SER A 1 106 ? 0.400 -11.805 -4.721 1.00 74.06 106 SER A CA 1
ATOM 827 C C . SER A 1 106 ? 0.067 -11.146 -3.392 1.00 74.06 106 SER A C 1
ATOM 829 O O . SER A 1 106 ? 0.867 -10.383 -2.855 1.00 74.06 106 SER A O 1
ATOM 831 N N . VAL A 1 107 ? -1.089 -11.504 -2.839 1.00 77.38 107 VAL A N 1
ATOM 832 C CA . VAL A 1 107 ? -1.440 -11.241 -1.442 1.00 77.38 107 VAL A CA 1
ATOM 833 C C . VAL A 1 107 ? -1.165 -12.514 -0.647 1.00 77.38 107 VAL A C 1
ATOM 835 O O . VAL A 1 107 ? -1.661 -13.584 -1.007 1.00 77.38 107 VAL A O 1
ATOM 838 N N . ARG A 1 108 ? -0.354 -12.434 0.413 1.00 80.12 108 ARG A N 1
ATOM 839 C CA . ARG A 1 108 ? -0.060 -13.585 1.282 1.00 80.12 108 ARG A CA 1
ATOM 840 C C . ARG A 1 108 ? -0.371 -13.273 2.733 1.00 80.12 108 ARG A C 1
ATOM 842 O O . ARG A 1 108 ? 0.157 -12.325 3.299 1.00 80.12 108 ARG A O 1
ATOM 849 N N . MET A 1 109 ? -1.172 -14.137 3.345 1.00 76.12 109 MET A N 1
ATOM 850 C CA . MET A 1 109 ? -1.425 -14.103 4.780 1.00 76.12 109 MET A CA 1
ATOM 851 C C . MET A 1 109 ? -0.152 -14.482 5.548 1.00 76.12 109 MET A C 1
ATOM 853 O O . MET A 1 109 ? 0.496 -15.483 5.243 1.00 76.12 109 MET A O 1
ATOM 857 N N . ILE A 1 110 ? 0.168 -13.684 6.556 1.00 75.69 110 ILE A N 1
ATOM 858 C CA . ILE A 1 110 ? 1.225 -13.893 7.539 1.00 75.69 110 ILE A CA 1
ATOM 859 C C . ILE A 1 110 ? 0.510 -14.369 8.806 1.00 75.69 110 ILE A C 1
ATOM 861 O O . ILE A 1 110 ? -0.325 -13.643 9.359 1.00 75.69 110 ILE A O 1
ATOM 865 N N . ARG A 1 111 ? 0.758 -15.626 9.181 1.00 63.66 111 ARG A N 1
ATOM 866 C CA . ARG A 1 111 ? 0.214 -16.261 10.386 1.00 63.66 111 ARG A CA 1
ATOM 867 C C . ARG A 1 111 ? 1.215 -16.193 11.520 1.00 63.66 111 ARG A C 1
ATOM 869 O O . ARG A 1 111 ? 2.413 -16.376 11.219 1.00 63.66 111 ARG A O 1
#